Protein AF-A0A0F8Z206-F1 (afdb_monomer_lite)

Sequence (94 aa):
MAKKKVSIAKGVKISKKKAAMMRKKAGGSNVGEYKGVGKKSFCGPSGGSPVGSFPVNTKKRAKSANKLAHNAPNPEGIKACVKRKFPSIGKNKK

Foldseek 3Di:
DPQDWAQQEAVDTDGPVVLVVLCPAQQRVCGRVHNHHHQLQAQQVQLVHDRSGQGRPDLVSLLVQLVSLVSGNRSVRSVVSSCVSPVCRPVDPD

Structure (mmCIF, N/CA/C/O backbone):
data_AF-A0A0F8Z206-F1
#
_entry.id   AF-A0A0F8Z206-F1
#
loop_
_atom_site.group_PDB
_atom_site.id
_atom_site.type_symbol
_atom_site.label_atom_id
_atom_site.label_alt_id
_atom_site.label_comp_id
_atom_site.label_asym_id
_atom_site.label_entity_id
_atom_site.label_seq_id
_atom_site.pdbx_PDB_ins_code
_atom_site.Cartn_x
_atom_site.Cartn_y
_atom_site.Cartn_z
_atom_site.occupancy
_atom_site.B_iso_or_equiv
_atom_site.auth_seq_id
_atom_site.auth_comp_id
_atom_site.auth_asym_id
_atom_site.auth_atom_id
_atom_site.pdbx_PDB_model_num
ATOM 1 N N . MET A 1 1 ? 16.815 -23.161 -14.686 1.00 48.94 1 MET A N 1
ATOM 2 C CA . MET A 1 1 ? 16.957 -22.289 -13.490 1.00 48.94 1 MET A CA 1
ATOM 3 C C . MET A 1 1 ? 15.584 -21.831 -12.996 1.00 48.94 1 MET A C 1
ATOM 5 O O . MET A 1 1 ? 14.913 -21.072 -13.690 1.00 48.94 1 MET A O 1
ATOM 9 N N . ALA A 1 2 ? 15.129 -22.282 -11.823 1.00 58.41 2 ALA A N 1
ATOM 10 C CA . ALA A 1 2 ? 13.858 -21.822 -11.261 1.00 58.41 2 ALA A CA 1
ATOM 11 C C . ALA A 1 2 ? 13.915 -20.305 -10.996 1.00 58.41 2 ALA A C 1
ATOM 13 O O . ALA A 1 2 ? 14.740 -19.828 -10.214 1.00 58.41 2 ALA A O 1
ATOM 14 N N . LYS A 1 3 ? 13.053 -19.523 -11.660 1.00 61.97 3 LYS A N 1
ATOM 15 C CA . LYS A 1 3 ? 12.940 -18.072 -11.433 1.00 61.97 3 LYS A CA 1
ATOM 16 C C . LYS A 1 3 ? 12.609 -17.846 -9.952 1.00 61.97 3 LYS A C 1
ATOM 18 O O . LYS A 1 3 ? 11.468 -18.059 -9.554 1.00 61.97 3 LYS A O 1
ATOM 23 N N . LYS A 1 4 ? 13.583 -17.418 -9.134 1.00 79.88 4 LYS A N 1
ATOM 24 C CA . LYS A 1 4 ? 13.378 -17.115 -7.703 1.00 79.88 4 LYS A CA 1
ATOM 25 C C . LYS A 1 4 ? 12.250 -16.076 -7.570 1.00 79.88 4 LYS A C 1
ATOM 27 O O . LYS A 1 4 ? 12.406 -14.919 -7.977 1.00 79.88 4 LYS A O 1
ATOM 32 N N . LYS A 1 5 ? 11.091 -16.507 -7.061 1.00 85.38 5 LYS A N 1
ATOM 33 C CA . LYS A 1 5 ? 9.907 -15.663 -6.830 1.00 85.38 5 LYS A CA 1
ATOM 34 C C . LYS A 1 5 ? 9.935 -15.109 -5.402 1.00 85.38 5 LYS A C 1
ATOM 36 O O . LYS A 1 5 ? 10.330 -15.803 -4.473 1.00 85.38 5 LYS A O 1
ATOM 41 N N . VAL A 1 6 ? 9.496 -13.867 -5.227 1.00 87.81 6 VAL A N 1
ATOM 42 C CA . VAL A 1 6 ? 9.379 -13.175 -3.938 1.00 87.81 6 VAL A CA 1
ATOM 43 C C . VAL A 1 6 ? 7.907 -12.868 -3.691 1.00 87.81 6 VAL A C 1
ATOM 45 O O . VAL A 1 6 ? 7.210 -12.401 -4.593 1.00 87.81 6 VAL A O 1
ATOM 48 N N . SER A 1 7 ? 7.432 -13.143 -2.477 1.00 89.50 7 SER A N 1
ATOM 49 C CA . SER A 1 7 ? 6.089 -12.746 -2.053 1.00 89.50 7 SER A CA 1
ATOM 50 C C . SER A 1 7 ? 6.069 -11.251 -1.735 1.00 89.50 7 SER A C 1
ATOM 52 O O . SER A 1 7 ? 6.930 -10.786 -0.992 1.00 89.50 7 SER A O 1
ATOM 54 N N . ILE A 1 8 ? 5.116 -10.508 -2.296 1.00 88.69 8 ILE A N 1
ATOM 55 C CA . ILE A 1 8 ? 4.924 -9.069 -2.025 1.00 88.69 8 ILE A CA 1
ATOM 56 C C . ILE A 1 8 ? 3.663 -8.763 -1.221 1.00 88.69 8 ILE A C 1
ATOM 58 O O . ILE A 1 8 ? 3.569 -7.713 -0.599 1.00 88.69 8 ILE A O 1
ATOM 62 N N . ALA A 1 9 ? 2.718 -9.695 -1.216 1.00 88.56 9 ALA A N 1
ATOM 63 C CA . ALA A 1 9 ? 1.489 -9.673 -0.440 1.00 88.56 9 ALA A CA 1
ATOM 64 C C . ALA A 1 9 ? 1.004 -11.120 -0.287 1.00 88.56 9 ALA A C 1
ATOM 66 O O . ALA A 1 9 ? 1.473 -12.016 -0.997 1.00 88.56 9 ALA A O 1
ATOM 67 N N . LYS A 1 10 ? 0.026 -11.358 0.587 1.00 90.19 10 LYS A N 1
ATOM 68 C CA . LYS A 1 10 ? -0.573 -12.681 0.785 1.00 90.19 10 LYS A CA 1
ATOM 69 C C . LYS A 1 10 ? -1.099 -13.211 -0.552 1.00 90.19 10 LYS A C 1
ATOM 71 O O . LYS A 1 10 ? -1.972 -12.599 -1.166 1.00 90.19 10 LYS A O 1
ATOM 76 N N . GLY A 1 11 ? -0.525 -14.325 -1.006 1.00 83.88 11 GLY A N 1
ATOM 77 C CA . GLY A 1 11 ? -0.867 -14.972 -2.276 1.00 83.88 11 GLY A CA 1
ATOM 78 C C . GLY A 1 11 ? -0.312 -14.299 -3.539 1.00 83.88 11 GLY A C 1
ATOM 79 O O . GLY A 1 11 ? -0.587 -14.778 -4.633 1.00 83.88 11 GLY A O 1
ATOM 80 N N . VAL A 1 12 ? 0.481 -13.225 -3.432 1.00 86.94 12 VAL A N 1
ATOM 81 C CA . VAL A 1 12 ? 1.039 -12.509 -4.594 1.00 86.94 12 VAL A CA 1
ATOM 82 C C . VAL A 1 12 ? 2.548 -12.709 -4.659 1.00 86.94 12 VAL A C 1
ATOM 84 O O . VAL A 1 12 ? 3.299 -12.154 -3.856 1.00 86.94 12 VAL A O 1
ATOM 87 N N . LYS A 1 13 ? 2.998 -13.485 -5.651 1.00 90.38 13 LYS A N 1
ATOM 88 C CA . LYS A 1 13 ? 4.414 -13.777 -5.905 1.00 90.38 13 LYS A CA 1
ATOM 89 C C . LYS A 1 13 ? 4.849 -13.165 -7.237 1.00 90.38 13 LYS A C 1
ATOM 91 O O . LYS A 1 13 ? 4.233 -13.425 -8.265 1.00 90.38 13 LYS A O 1
ATOM 96 N N . ILE A 1 14 ? 5.939 -12.404 -7.232 1.00 89.75 14 ILE A N 1
ATOM 97 C CA . ILE A 1 14 ? 6.556 -11.827 -8.439 1.00 89.75 14 ILE A CA 1
ATOM 98 C C . ILE A 1 14 ? 8.018 -12.266 -8.559 1.00 89.75 14 ILE A C 1
ATOM 100 O O . ILE A 1 14 ? 8.585 -12.804 -7.613 1.00 89.75 14 ILE A O 1
ATOM 104 N N . SER A 1 15 ? 8.657 -12.063 -9.712 1.00 91.12 15 SER A N 1
ATOM 105 C CA . SER A 1 15 ? 10.084 -12.381 -9.861 1.00 91.12 15 SER A CA 1
ATOM 106 C C . SER A 1 15 ? 10.957 -11.478 -8.979 1.00 91.12 15 SER A C 1
ATOM 108 O O . SER A 1 15 ? 10.641 -10.304 -8.774 1.00 91.12 15 SER A O 1
ATOM 110 N N . LYS A 1 16 ? 12.095 -11.996 -8.492 1.00 87.75 16 LYS A N 1
ATOM 111 C CA . LYS A 1 16 ? 13.065 -11.212 -7.702 1.00 87.75 16 LYS A CA 1
ATOM 112 C C . LYS A 1 16 ? 13.514 -9.934 -8.428 1.00 87.75 16 LYS A C 1
ATOM 114 O O . LYS A 1 16 ? 13.590 -8.884 -7.798 1.00 87.75 16 LYS A O 1
ATOM 119 N N . LYS A 1 17 ? 13.725 -9.997 -9.752 1.00 88.56 17 LYS A N 1
ATOM 120 C CA . LYS A 1 17 ? 14.080 -8.835 -10.594 1.00 88.56 17 LYS A CA 1
ATOM 121 C C . LYS A 1 17 ? 12.979 -7.767 -10.588 1.00 88.56 17 LYS A C 1
ATOM 123 O O . LYS A 1 17 ? 13.271 -6.592 -10.389 1.00 88.56 17 LYS A O 1
ATOM 128 N N . LYS A 1 18 ? 11.710 -8.172 -10.726 1.00 89.06 18 LYS A N 1
ATOM 129 C CA . LYS A 1 18 ? 10.565 -7.249 -10.681 1.00 89.06 18 LYS A CA 1
ATOM 130 C C 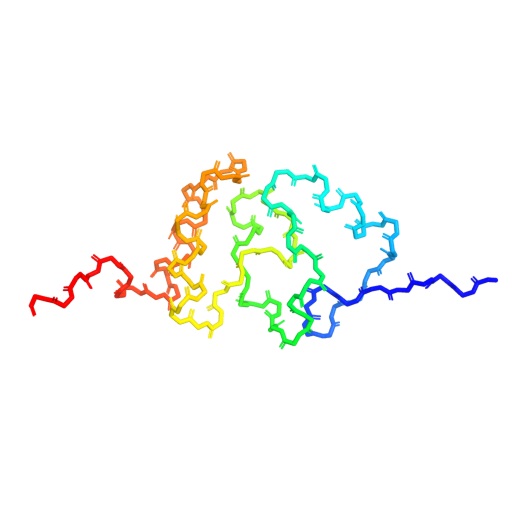. LYS A 1 18 ? 10.392 -6.632 -9.290 1.00 89.06 18 LYS A C 1
ATOM 132 O O . LYS A 1 18 ? 10.171 -5.432 -9.194 1.00 89.06 18 LYS A O 1
ATOM 137 N N . ALA A 1 19 ? 10.572 -7.415 -8.223 1.00 88.12 19 ALA A N 1
ATOM 138 C CA . ALA A 1 19 ? 10.540 -6.900 -6.852 1.00 88.12 19 ALA A CA 1
ATOM 139 C C . ALA A 1 19 ? 11.647 -5.866 -6.597 1.00 88.12 19 ALA A C 1
ATOM 141 O O . ALA A 1 19 ? 11.378 -4.820 -6.017 1.00 88.12 19 ALA A O 1
ATOM 142 N N . ALA A 1 20 ? 12.870 -6.120 -7.073 1.00 89.25 20 ALA A N 1
ATOM 143 C CA . ALA A 1 20 ? 13.975 -5.170 -6.964 1.00 89.25 20 ALA A CA 1
ATOM 144 C C . ALA A 1 20 ? 13.691 -3.862 -7.721 1.00 89.25 20 ALA A C 1
ATOM 146 O O . ALA A 1 20 ? 13.933 -2.786 -7.188 1.00 89.25 20 ALA A O 1
ATOM 147 N N . MET A 1 21 ? 13.115 -3.941 -8.925 1.00 89.56 21 MET A N 1
ATOM 148 C CA . MET A 1 21 ? 12.700 -2.755 -9.680 1.00 89.56 21 MET A CA 1
ATOM 149 C C . MET A 1 21 ? 11.596 -1.973 -8.958 1.00 89.56 21 MET A C 1
ATOM 151 O O . MET A 1 21 ? 11.651 -0.752 -8.900 1.00 89.56 21 MET A O 1
ATOM 155 N N . MET A 1 22 ? 10.616 -2.662 -8.366 1.00 90.06 22 MET A N 1
ATOM 156 C CA . MET A 1 22 ? 9.560 -2.020 -7.577 1.00 90.06 22 MET A CA 1
ATOM 157 C C . MET A 1 22 ? 10.127 -1.327 -6.332 1.00 90.06 22 MET A C 1
ATOM 159 O O . MET A 1 22 ? 9.706 -0.218 -6.039 1.00 90.06 22 MET A O 1
ATOM 163 N N . ARG A 1 23 ? 11.131 -1.903 -5.660 1.00 90.12 23 ARG A N 1
ATOM 164 C CA . ARG A 1 23 ? 11.792 -1.258 -4.509 1.00 90.12 23 ARG A CA 1
ATOM 165 C C . ARG A 1 23 ? 12.503 0.047 -4.835 1.00 90.12 23 ARG A C 1
ATOM 167 O O . ARG A 1 23 ? 12.601 0.900 -3.966 1.00 90.12 23 ARG A O 1
ATOM 174 N N . LYS A 1 24 ? 12.977 0.198 -6.072 1.00 89.50 24 LYS A N 1
ATOM 175 C CA . LYS A 1 24 ? 13.632 1.423 -6.548 1.00 89.50 24 LYS A CA 1
ATOM 176 C C . LYS A 1 24 ? 12.646 2.534 -6.925 1.00 89.50 24 LYS A C 1
ATOM 178 O O . LYS A 1 24 ? 13.073 3.661 -7.136 1.00 89.50 24 LYS A O 1
ATOM 183 N N . LYS A 1 25 ? 11.348 2.234 -7.055 1.00 88.38 25 LYS A N 1
ATOM 184 C CA . LYS A 1 25 ? 10.329 3.246 -7.364 1.00 88.38 25 LYS A CA 1
ATOM 185 C C . LYS A 1 25 ? 9.954 4.039 -6.114 1.00 88.38 25 LYS A C 1
ATOM 187 O O . LYS A 1 25 ? 10.013 3.515 -5.002 1.00 88.38 25 LYS A O 1
ATOM 192 N N . ALA A 1 26 ? 9.490 5.268 -6.325 1.00 87.56 26 ALA A N 1
ATOM 193 C CA . ALA A 1 26 ? 8.950 6.124 -5.276 1.00 87.56 26 ALA A CA 1
ATOM 194 C C . ALA A 1 26 ? 7.894 5.378 -4.439 1.00 87.56 26 ALA A C 1
ATOM 196 O O . ALA A 1 26 ? 7.010 4.700 -4.975 1.00 87.56 26 ALA A O 1
ATOM 197 N N . GLY A 1 27 ? 8.052 5.435 -3.115 1.00 83.88 27 GLY A N 1
ATOM 198 C CA . GLY A 1 27 ? 7.177 4.753 -2.165 1.00 83.88 27 GLY A CA 1
ATOM 199 C C . GLY A 1 27 ? 7.236 3.218 -2.218 1.00 83.88 27 GLY A C 1
ATOM 200 O O . GLY A 1 27 ? 6.342 2.548 -1.702 1.00 83.88 27 GLY A O 1
ATOM 201 N N . GLY A 1 28 ? 8.249 2.641 -2.871 1.00 86.19 28 GLY A N 1
ATOM 202 C CA . GLY A 1 28 ? 8.413 1.202 -3.081 1.00 86.19 28 GLY A CA 1
ATOM 203 C C . GLY A 1 28 ? 9.350 0.493 -2.104 1.00 86.19 28 GLY A C 1
ATOM 204 O O . GLY A 1 28 ? 9.460 -0.732 -2.164 1.00 86.19 28 GLY A O 1
ATOM 205 N N . SER A 1 29 ? 10.016 1.211 -1.201 1.00 85.56 29 SER A N 1
ATOM 206 C CA . SER A 1 29 ? 11.130 0.694 -0.387 1.00 85.56 29 SER A CA 1
ATOM 207 C C . SER A 1 29 ? 10.783 -0.572 0.409 1.00 85.56 29 SER A C 1
ATOM 209 O O . SER A 1 29 ? 11.615 -1.463 0.553 1.00 85.56 29 SER A O 1
ATOM 211 N N . ASN A 1 30 ? 9.527 -0.699 0.842 1.00 85.50 30 ASN A N 1
ATOM 212 C CA . ASN A 1 30 ? 9.029 -1.810 1.657 1.00 85.50 30 ASN A CA 1
ATOM 213 C C . ASN A 1 30 ? 8.372 -2.962 0.872 1.00 85.50 30 ASN A C 1
ATOM 215 O O . ASN A 1 30 ? 7.790 -3.886 1.456 1.00 85.50 30 ASN A O 1
ATOM 219 N N . VAL A 1 31 ? 8.439 -2.940 -0.463 1.00 87.69 31 VAL A N 1
ATOM 220 C CA . VAL A 1 31 ? 7.861 -3.998 -1.302 1.00 87.69 31 VAL A CA 1
ATOM 221 C C . VAL A 1 31 ? 8.481 -5.347 -0.928 1.00 87.69 31 VAL A C 1
ATOM 223 O O . VAL A 1 31 ? 9.697 -5.536 -0.967 1.00 87.69 31 VAL A O 1
ATOM 226 N N . GLY A 1 32 ? 7.649 -6.331 -0.587 1.00 85.94 32 GLY A N 1
ATOM 227 C CA . GLY A 1 32 ? 8.117 -7.673 -0.219 1.00 85.94 32 GLY A CA 1
ATOM 228 C C . GLY A 1 32 ? 8.475 -7.885 1.249 1.00 85.94 32 GLY A C 1
ATOM 229 O O . GLY A 1 32 ? 8.790 -9.020 1.610 1.00 85.94 32 GLY A O 1
ATOM 230 N N . GLU A 1 33 ? 8.390 -6.858 2.094 1.00 88.81 33 GLU A N 1
ATOM 231 C CA . GLU A 1 33 ? 8.517 -7.022 3.548 1.00 88.81 33 GLU A CA 1
ATOM 232 C C . GLU A 1 33 ? 7.231 -7.611 4.151 1.00 88.81 33 GLU A C 1
ATOM 234 O O . GLU A 1 33 ? 7.258 -8.547 4.949 1.00 88.81 33 GLU A O 1
ATOM 239 N N . TYR A 1 34 ? 6.069 -7.146 3.689 1.00 88.56 34 TYR A N 1
ATOM 240 C CA . TYR A 1 34 ? 4.763 -7.481 4.267 1.00 88.56 34 TYR A CA 1
ATOM 241 C C . TYR A 1 34 ? 4.069 -8.672 3.585 1.00 88.56 34 TYR A C 1
ATOM 243 O O . TYR A 1 34 ? 2.919 -8.596 3.153 1.00 88.56 34 TYR A O 1
ATOM 251 N N . LYS A 1 35 ? 4.755 -9.817 3.527 1.00 87.50 35 LYS A N 1
ATOM 252 C CA . LYS A 1 35 ? 4.322 -11.029 2.795 1.00 87.50 35 LYS A CA 1
ATOM 253 C C . LYS A 1 35 ? 2.987 -11.622 3.272 1.00 87.50 35 LYS A C 1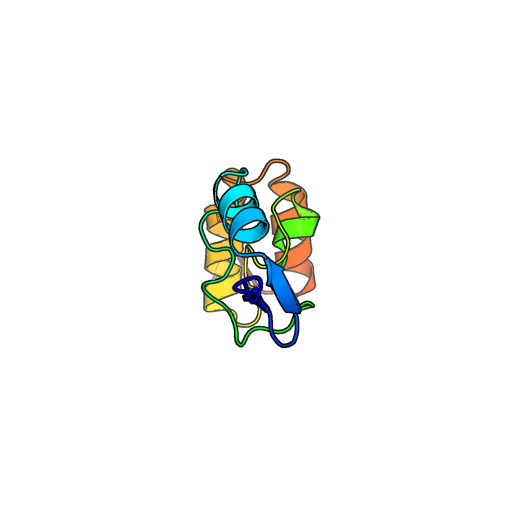
ATOM 255 O O . LYS A 1 35 ? 2.302 -12.272 2.489 1.00 87.50 35 LYS A O 1
ATOM 260 N N . GLY A 1 36 ? 2.629 -11.415 4.542 1.00 88.12 36 GLY A N 1
ATOM 261 C CA . GLY A 1 36 ? 1.382 -11.906 5.144 1.00 88.12 36 GLY A CA 1
ATOM 262 C C . GLY A 1 36 ? 0.183 -10.963 4.995 1.00 88.12 36 GLY A C 1
ATOM 263 O O . GLY A 1 36 ? -0.938 -11.340 5.329 1.00 88.12 36 GLY A O 1
ATOM 264 N N . VAL A 1 37 ? 0.388 -9.739 4.497 1.00 90.25 37 VAL A N 1
ATOM 265 C CA . VAL A 1 37 ? -0.680 -8.738 4.376 1.00 90.25 37 VAL A CA 1
ATOM 266 C C . VAL A 1 37 ? -1.484 -8.983 3.105 1.00 90.25 37 VAL A C 1
ATOM 268 O O . VAL A 1 37 ? -0.922 -9.186 2.032 1.00 90.25 37 VAL A O 1
ATOM 271 N N . GLY A 1 38 ? -2.813 -8.972 3.212 1.00 88.44 38 GLY A N 1
ATOM 272 C CA . GLY A 1 38 ? -3.699 -9.142 2.061 1.00 88.44 38 GLY A CA 1
ATOM 273 C C . GLY A 1 38 ? -3.485 -8.064 0.997 1.00 88.44 38 GLY A C 1
ATOM 274 O O . GLY A 1 38 ? -3.304 -6.895 1.322 1.00 88.44 38 GLY A O 1
ATOM 275 N N . LYS A 1 39 ? -3.577 -8.433 -0.287 1.00 86.44 39 LYS A N 1
ATOM 276 C CA . LYS A 1 39 ? -3.419 -7.499 -1.422 1.00 86.44 39 LYS A CA 1
ATOM 277 C C . LYS A 1 39 ? -4.320 -6.253 -1.340 1.00 86.44 39 LYS A C 1
ATOM 279 O O . LYS A 1 39 ? -3.911 -5.176 -1.744 1.00 86.44 39 LYS A O 1
ATOM 284 N N . LYS A 1 40 ? -5.522 -6.395 -0.765 1.00 86.44 40 LYS A N 1
ATOM 285 C CA . LYS A 1 40 ? -6.514 -5.316 -0.569 1.00 86.44 40 LYS A CA 1
ATOM 286 C C . LYS A 1 40 ? -6.202 -4.390 0.619 1.00 86.44 40 LYS A C 1
ATOM 288 O O . LYS A 1 40 ? -6.916 -3.413 0.840 1.00 86.44 40 LYS A O 1
ATOM 293 N N . SER A 1 41 ? -5.182 -4.724 1.404 1.00 92.12 41 SER A N 1
ATOM 294 C CA . SER A 1 41 ? -4.744 -3.983 2.587 1.00 92.12 41 SER A CA 1
ATOM 2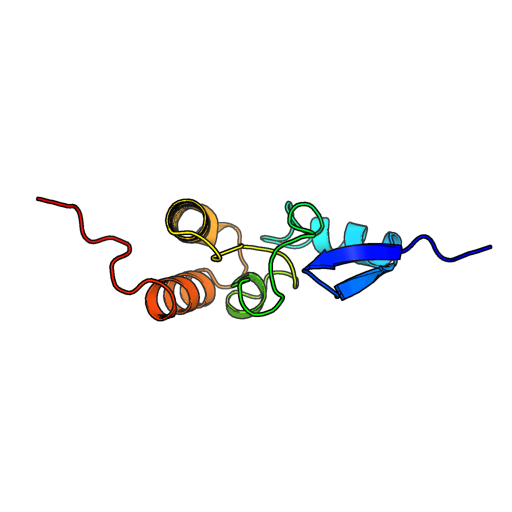95 C C . SER A 1 41 ? -3.469 -3.182 2.315 1.00 92.12 41 SER A C 1
ATOM 297 O O . SER A 1 41 ? -2.735 -2.883 3.251 1.00 92.12 41 SER A O 1
ATOM 299 N N . PHE A 1 42 ? -3.198 -2.844 1.055 1.00 93.44 42 PHE A N 1
ATOM 300 C CA . PHE A 1 42 ? -2.124 -1.943 0.645 1.00 93.44 42 PHE A CA 1
ATOM 301 C C . PHE A 1 42 ? -2.717 -0.735 -0.074 1.00 93.44 42 PHE A C 1
ATOM 303 O O . PHE A 1 42 ? -3.617 -0.894 -0.898 1.00 93.44 42 PHE A O 1
ATOM 310 N N . CYS A 1 43 ? -2.195 0.452 0.223 1.00 94.00 43 CYS A N 1
ATOM 311 C CA . CYS A 1 43 ? -2.610 1.710 -0.401 1.00 94.00 43 CYS A CA 1
ATOM 312 C C . CYS A 1 43 ? -1.575 2.275 -1.382 1.00 94.00 43 CYS A C 1
ATOM 314 O O . CYS A 1 43 ? -1.844 3.293 -2.012 1.00 94.00 43 CYS A O 1
ATOM 316 N N . GLY A 1 44 ? -0.423 1.617 -1.552 1.00 89.69 44 GLY A N 1
ATOM 317 C CA . GLY A 1 44 ? 0.637 2.068 -2.455 1.00 89.69 44 GLY A CA 1
ATOM 318 C C . GLY A 1 44 ? 0.150 2.381 -3.874 1.00 89.69 44 GLY A C 1
ATOM 319 O O . GLY A 1 44 ? 0.367 3.503 -4.330 1.00 89.69 44 GLY A O 1
ATOM 320 N N . PRO A 1 45 ? -0.593 1.472 -4.538 1.00 91.62 45 PRO A N 1
ATOM 321 C CA . PRO A 1 45 ? -1.096 1.706 -5.893 1.00 91.62 45 PRO A CA 1
ATOM 322 C C . PRO A 1 45 ? -1.977 2.948 -6.030 1.00 91.62 45 PRO A C 1
ATOM 324 O O . PRO A 1 45 ? -1.954 3.594 -7.070 1.00 91.62 45 PRO A O 1
ATOM 327 N N . SER A 1 46 ? -2.721 3.314 -4.981 1.00 90.75 46 SER A N 1
ATOM 328 C CA . SER A 1 46 ? -3.576 4.505 -4.996 1.00 90.75 46 SER A CA 1
ATOM 329 C C . SER A 1 46 ? -2.770 5.800 -5.070 1.00 90.75 46 SER A C 1
ATOM 331 O O . SER A 1 46 ? -3.276 6.782 -5.592 1.00 90.75 46 SER A O 1
ATOM 333 N N . GLY A 1 47 ? -1.525 5.798 -4.588 1.00 87.19 47 GLY A N 1
ATOM 334 C CA . GLY A 1 47 ? -0.606 6.926 -4.716 1.00 87.19 47 GLY A CA 1
ATOM 335 C C . GLY A 1 47 ? 0.452 6.769 -5.799 1.00 87.19 47 GLY A C 1
ATOM 336 O O . GLY A 1 47 ? 1.500 7.397 -5.703 1.00 87.19 47 GLY A O 1
ATOM 337 N N . GLY A 1 48 ? 0.261 5.873 -6.771 1.00 87.25 48 GLY A N 1
ATOM 338 C CA . GLY A 1 48 ? 1.261 5.597 -7.812 1.00 87.25 48 GLY A CA 1
ATOM 339 C C . GLY A 1 48 ? 2.486 4.806 -7.331 1.00 87.25 48 GLY A C 1
ATOM 340 O O . GLY A 1 48 ? 3.431 4.598 -8.090 1.00 87.25 48 GLY A O 1
ATOM 341 N N . SER A 1 49 ? 2.482 4.333 -6.083 1.00 90.25 49 SER A N 1
ATOM 342 C CA . SER A 1 49 ? 3.531 3.458 -5.560 1.00 90.25 49 SER A CA 1
ATOM 343 C C . SER A 1 49 ? 3.290 1.994 -5.957 1.00 90.25 49 SER A C 1
ATOM 345 O O . SER A 1 49 ? 2.171 1.599 -6.297 1.00 90.25 49 SER A O 1
ATOM 347 N N . PRO A 1 50 ? 4.322 1.139 -5.919 1.00 90.19 50 PRO A N 1
ATOM 348 C CA . PRO A 1 50 ? 4.188 -0.251 -6.336 1.00 90.19 50 PRO A CA 1
ATOM 349 C C . PRO A 1 50 ? 3.209 -1.071 -5.478 1.00 90.19 50 PRO A C 1
ATOM 351 O O . PRO A 1 50 ? 3.021 -0.841 -4.287 1.00 90.19 50 PRO A O 1
ATOM 354 N N . VAL A 1 51 ? 2.629 -2.119 -6.067 1.00 86.94 51 VAL A N 1
ATOM 355 C CA . VAL A 1 51 ? 1.825 -3.101 -5.319 1.00 86.94 51 VAL A CA 1
ATOM 356 C C . VAL A 1 51 ? 2.666 -3.737 -4.207 1.00 86.94 51 VAL A C 1
ATOM 358 O O . VAL A 1 51 ? 3.804 -4.147 -4.436 1.00 86.94 51 VAL A O 1
ATOM 361 N N . GLY A 1 52 ? 2.084 -3.856 -3.012 1.00 86.56 52 GLY A N 1
ATOM 362 C CA . GLY A 1 52 ? 2.779 -4.369 -1.829 1.00 86.56 52 GLY A CA 1
ATOM 363 C C . GLY A 1 52 ? 3.513 -3.295 -1.021 1.00 86.56 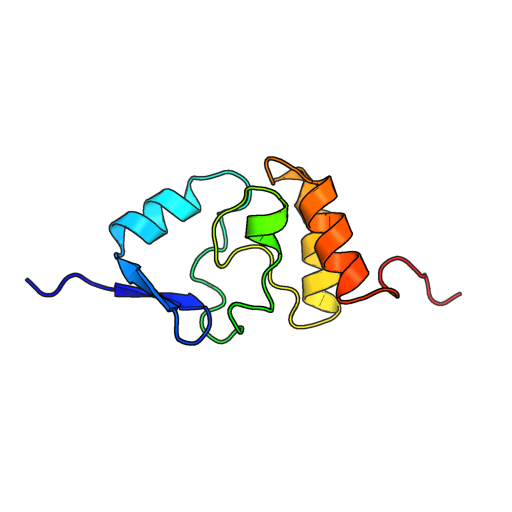52 GLY A C 1
ATOM 364 O O . GLY A 1 52 ? 4.234 -3.653 -0.092 1.00 86.56 52 GLY A O 1
ATOM 365 N N . SER A 1 53 ? 3.325 -2.008 -1.341 1.00 88.44 53 SER A N 1
ATOM 366 C CA . SER A 1 53 ? 3.761 -0.889 -0.504 1.00 88.44 53 SER A CA 1
ATOM 367 C C . SER A 1 53 ? 2.603 -0.178 0.204 1.00 88.44 53 SER A C 1
ATOM 369 O O . SER A 1 53 ? 1.433 -0.304 -0.171 1.00 88.44 53 SER A O 1
ATOM 371 N N . PHE A 1 54 ? 2.938 0.539 1.280 1.00 91.50 54 PHE A N 1
ATOM 372 C CA . PHE A 1 54 ? 1.997 1.207 2.193 1.00 91.50 54 PHE A CA 1
ATOM 373 C C . PHE A 1 54 ? 0.918 0.265 2.756 1.00 91.50 54 PHE A C 1
ATOM 375 O O . PHE A 1 54 ? -0.259 0.373 2.389 1.00 91.50 54 PHE A O 1
ATOM 382 N N . PRO A 1 55 ? 1.285 -0.684 3.638 1.00 94.25 55 PRO A N 1
ATOM 383 C CA . PRO A 1 55 ? 0.306 -1.556 4.273 1.00 94.25 55 PRO A CA 1
ATOM 384 C C . PRO A 1 55 ? -0.616 -0.761 5.205 1.00 94.25 55 PRO A C 1
ATOM 386 O O . PRO A 1 55 ? -0.188 0.116 5.949 1.00 94.25 55 PRO A O 1
ATOM 389 N N . VAL A 1 56 ? -1.890 -1.131 5.217 1.00 93.75 56 VAL A N 1
ATOM 390 C CA . VAL A 1 56 ? -2.944 -0.533 6.045 1.00 93.75 56 VAL A CA 1
ATOM 391 C C . VAL A 1 56 ? -3.777 -1.610 6.741 1.00 93.75 56 VAL A C 1
ATOM 393 O O . VAL A 1 56 ? -4.940 -1.414 7.035 1.00 93.75 56 VAL A O 1
ATOM 396 N N . ASN A 1 57 ? -3.234 -2.794 7.018 1.00 93.12 57 ASN A N 1
ATOM 397 C CA . ASN A 1 57 ? -3.993 -3.837 7.724 1.00 93.12 57 ASN A CA 1
ATOM 398 C C . ASN A 1 57 ? -4.172 -3.569 9.230 1.00 93.12 57 ASN A C 1
ATOM 400 O O . ASN A 1 57 ? -4.922 -4.284 9.881 1.00 93.12 57 ASN A O 1
ATOM 404 N N . THR A 1 58 ? -3.482 -2.577 9.799 1.00 92.31 58 THR A N 1
ATOM 405 C CA . THR A 1 58 ? -3.635 -2.171 11.205 1.00 92.31 58 THR A CA 1
ATOM 406 C C . THR A 1 58 ? -3.612 -0.653 11.333 1.00 92.31 58 THR A C 1
ATOM 408 O O . THR A 1 58 ? -3.003 0.033 10.510 1.00 92.31 58 THR A O 1
ATOM 411 N N . LYS A 1 59 ? -4.191 -0.115 12.417 1.00 90.38 59 LYS A N 1
ATOM 412 C CA . LYS A 1 59 ? -4.196 1.334 12.699 1.00 90.38 59 LYS A CA 1
ATOM 413 C C . LYS A 1 59 ? -2.782 1.925 12.775 1.00 90.38 59 LYS A C 1
ATOM 415 O O . LYS A 1 59 ? -2.554 3.020 12.270 1.00 90.38 59 LYS A O 1
ATOM 420 N N . LYS A 1 60 ? -1.818 1.199 13.363 1.00 91.06 60 LYS A N 1
ATOM 421 C CA . LYS A 1 60 ? -0.404 1.623 13.438 1.00 91.06 60 LYS A CA 1
ATOM 422 C C . LYS A 1 60 ? 0.210 1.774 12.041 1.00 91.06 60 LYS A C 1
ATOM 424 O O . LYS A 1 60 ? 0.804 2.804 11.737 1.00 91.06 60 LYS A O 1
ATOM 429 N N . ARG A 1 61 ? 0.008 0.778 11.173 1.00 92.94 61 ARG A N 1
ATOM 430 C CA . ARG A 1 61 ? 0.516 0.800 9.792 1.00 92.94 61 ARG A CA 1
ATOM 431 C C . ARG A 1 61 ? -0.181 1.855 8.945 1.00 92.94 61 ARG A C 1
ATOM 433 O O . ARG A 1 61 ? 0.481 2.564 8.207 1.00 92.94 61 ARG A O 1
ATOM 440 N N . ALA A 1 62 ? -1.481 2.044 9.136 1.00 93.12 62 ALA A N 1
ATOM 441 C CA . ALA A 1 62 ? -2.230 3.091 8.462 1.00 93.12 62 ALA A CA 1
ATOM 442 C C . ALA A 1 62 ? -1.767 4.508 8.877 1.00 93.12 62 ALA A C 1
ATOM 444 O O . ALA A 1 62 ? -1.606 5.367 8.013 1.00 93.12 62 ALA A O 1
ATOM 445 N N . LYS A 1 63 ? -1.439 4.748 10.160 1.00 92.19 63 LYS A N 1
ATOM 446 C CA . LYS A 1 63 ? -0.792 6.003 10.602 1.00 92.19 63 LYS A CA 1
ATOM 447 C C . LYS A 1 63 ? 0.572 6.206 9.933 1.00 92.19 63 LYS A C 1
ATOM 449 O O . LYS A 1 63 ? 0.858 7.297 9.452 1.00 92.19 63 LYS A O 1
ATOM 454 N N . SER A 1 64 ? 1.391 5.154 9.886 1.00 92.62 64 SER A N 1
ATOM 455 C CA . SER A 1 64 ? 2.692 5.183 9.209 1.00 92.62 64 SER A CA 1
ATOM 456 C C . SER A 1 64 ? 2.541 5.470 7.712 1.00 92.62 64 SER A C 1
ATOM 458 O O . SER A 1 64 ? 3.219 6.353 7.200 1.00 92.62 64 SER A O 1
ATOM 460 N N . ALA A 1 65 ? 1.594 4.820 7.034 1.00 92.50 65 ALA A N 1
ATOM 461 C CA . ALA A 1 65 ? 1.308 5.051 5.625 1.00 92.50 65 ALA A CA 1
ATOM 462 C C . ALA A 1 65 ? 0.880 6.500 5.351 1.00 92.50 65 ALA A C 1
ATOM 464 O O . ALA A 1 65 ? 1.341 7.091 4.381 1.00 92.50 65 ALA A O 1
ATOM 465 N N . ASN A 1 66 ? 0.065 7.090 6.232 1.00 91.94 66 ASN A N 1
ATOM 466 C CA . ASN A 1 66 ? -0.315 8.500 6.147 1.00 91.94 66 ASN A CA 1
ATOM 467 C C . ASN A 1 66 ? 0.896 9.435 6.309 1.00 91.94 66 ASN A C 1
ATOM 469 O O . ASN A 1 66 ? 1.063 10.369 5.531 1.00 91.94 66 ASN A O 1
ATOM 473 N N . LYS A 1 67 ? 1.769 9.157 7.292 1.00 91.56 67 LYS A N 1
ATOM 474 C CA . LYS A 1 67 ? 2.998 9.933 7.532 1.00 91.56 67 LYS A CA 1
ATOM 475 C C . LYS A 1 67 ? 3.961 9.840 6.347 1.00 91.56 67 LYS A C 1
ATOM 477 O O . LYS A 1 67 ? 4.524 10.846 5.940 1.00 91.56 67 LYS A O 1
ATOM 482 N N . LEU A 1 68 ? 4.132 8.643 5.790 1.00 92.06 68 LEU A N 1
ATOM 483 C CA . LEU A 1 68 ? 5.072 8.352 4.705 1.00 92.06 68 LEU A CA 1
ATOM 484 C C . LEU A 1 68 ? 4.522 8.672 3.309 1.00 92.06 68 LEU A C 1
ATOM 486 O O . LEU A 1 68 ? 5.248 8.483 2.335 1.00 92.06 68 LEU A O 1
ATOM 490 N N . ALA A 1 69 ? 3.271 9.131 3.192 1.00 92.31 69 ALA A N 1
ATOM 491 C CA . ALA A 1 69 ? 2.598 9.352 1.912 1.00 92.31 69 ALA A CA 1
ATOM 492 C C . ALA A 1 69 ? 3.367 10.299 0.975 1.00 92.31 69 ALA A C 1
ATOM 494 O O . ALA A 1 69 ? 3.307 10.119 -0.233 1.00 92.31 69 ALA A O 1
ATOM 495 N N . HIS A 1 70 ? 4.133 11.250 1.520 1.00 91.44 70 HIS A N 1
ATOM 496 C CA . HIS A 1 70 ? 4.981 12.179 0.758 1.00 91.44 70 HIS A CA 1
ATOM 497 C C . HIS A 1 70 ? 6.074 11.494 -0.081 1.00 91.44 70 HIS A C 1
ATOM 499 O O . HIS A 1 70 ? 6.599 12.103 -1.000 1.00 91.44 70 HIS A O 1
ATOM 505 N N . ASN A 1 71 ? 6.410 10.231 0.206 1.00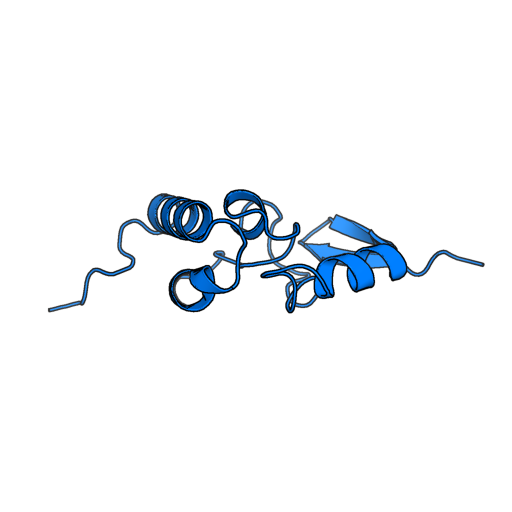 90.25 71 ASN A N 1
ATOM 506 C CA . ASN A 1 71 ? 7.384 9.467 -0.581 1.00 90.25 71 ASN A CA 1
ATOM 507 C C . ASN A 1 71 ? 6.782 8.852 -1.850 1.00 90.25 71 ASN A C 1
ATOM 509 O O . ASN A 1 71 ? 7.500 8.231 -2.634 1.00 90.25 71 ASN A O 1
ATOM 513 N N . ALA A 1 72 ? 5.462 8.928 -2.009 1.00 91.06 72 ALA A N 1
ATOM 514 C CA . ALA A 1 72 ? 4.759 8.396 -3.160 1.00 91.06 72 ALA A CA 1
ATOM 515 C C . ALA A 1 72 ? 4.582 9.468 -4.243 1.00 91.06 72 ALA A C 1
ATOM 517 O O . ALA A 1 72 ? 4.457 10.643 -3.902 1.00 91.06 72 ALA A O 1
ATOM 518 N N . PRO A 1 73 ? 4.483 9.073 -5.527 1.00 92.25 73 PRO A N 1
ATOM 519 C CA . PRO A 1 73 ? 4.206 10.007 -6.621 1.00 92.25 73 PRO A CA 1
ATOM 520 C C . PRO A 1 73 ? 2.939 10.844 -6.413 1.00 92.25 73 PRO A C 1
ATOM 522 O O . PRO A 1 73 ? 2.916 12.023 -6.738 1.00 92.25 73 PRO A O 1
ATOM 525 N N . ASN A 1 74 ? 1.886 10.234 -5.863 1.00 93.19 74 ASN A N 1
ATOM 526 C CA . ASN A 1 74 ? 0.643 10.906 -5.509 1.00 93.19 74 ASN A CA 1
ATOM 527 C C . ASN A 1 74 ? 0.343 10.690 -4.009 1.00 93.19 74 ASN A C 1
ATOM 529 O O . ASN A 1 74 ? -0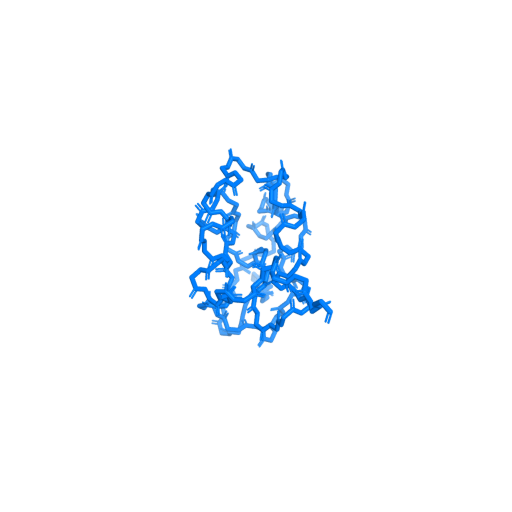.274 9.684 -3.633 1.00 93.19 74 ASN A O 1
ATOM 533 N N . PRO A 1 75 ? 0.767 11.609 -3.125 1.00 93.44 75 PRO A N 1
ATOM 534 C CA . PRO A 1 75 ? 0.531 11.481 -1.690 1.00 93.44 75 PRO A CA 1
ATOM 535 C C . PRO A 1 75 ? -0.961 11.501 -1.333 1.00 93.44 75 PRO A C 1
ATOM 537 O O . PRO A 1 75 ? -1.379 10.799 -0.410 1.00 93.44 75 PRO A O 1
ATOM 540 N N . GLU A 1 76 ? -1.781 12.268 -2.054 1.00 93.69 76 GLU A N 1
ATOM 541 C CA . GLU A 1 76 ? -3.216 12.401 -1.782 1.00 93.69 76 GLU A CA 1
ATOM 542 C C . GLU A 1 76 ? -3.958 11.084 -1.982 1.00 93.69 76 GLU A C 1
ATOM 544 O O . GLU A 1 76 ? -4.770 10.696 -1.140 1.00 93.69 76 GLU A O 1
ATOM 549 N N . GLY A 1 77 ? -3.604 10.333 -3.026 1.00 94.38 77 GLY A N 1
ATOM 550 C CA . GLY A 1 77 ? -4.164 9.010 -3.278 1.00 94.38 77 GLY A CA 1
ATOM 551 C C . GLY A 1 77 ? -3.905 8.020 -2.136 1.00 94.38 77 GLY A C 1
ATOM 552 O O . GLY A 1 77 ? -4.790 7.239 -1.766 1.00 94.38 77 GLY A O 1
ATOM 553 N N . ILE A 1 78 ? -2.727 8.088 -1.499 1.00 92.62 78 ILE A N 1
ATOM 554 C CA . ILE A 1 78 ? -2.430 7.282 -0.302 1.00 92.62 78 ILE A CA 1
ATOM 555 C C . ILE A 1 78 ? -3.268 7.751 0.883 1.00 92.62 78 ILE A C 1
ATOM 557 O O . ILE A 1 78 ? -3.910 6.923 1.533 1.00 92.62 78 ILE A O 1
ATOM 561 N N . LYS A 1 79 ? -3.299 9.062 1.153 1.00 92.75 79 LYS A N 1
ATOM 562 C CA . LYS A 1 79 ? -4.071 9.647 2.263 1.00 92.75 79 LYS A CA 1
ATOM 563 C C . LYS A 1 79 ? -5.560 9.304 2.149 1.00 92.75 79 LYS A C 1
ATOM 565 O O . LYS A 1 79 ? -6.162 8.860 3.127 1.00 92.75 79 LYS A O 1
ATOM 570 N N . ALA A 1 80 ? -6.140 9.419 0.955 1.00 93.81 80 ALA A N 1
ATOM 571 C CA . ALA A 1 80 ? -7.530 9.070 0.675 1.00 93.81 80 ALA A CA 1
ATOM 572 C C . ALA A 1 80 ? -7.800 7.572 0.890 1.00 93.81 80 ALA A C 1
ATOM 574 O O . ALA A 1 80 ? -8.771 7.200 1.553 1.00 93.81 80 ALA A O 1
ATOM 575 N N . CYS A 1 81 ? -6.912 6.696 0.404 1.00 93.62 81 CYS A N 1
ATOM 576 C CA . CYS A 1 81 ? -7.027 5.255 0.628 1.00 93.62 81 CYS A CA 1
ATOM 577 C C . CYS A 1 81 ? -6.951 4.894 2.121 1.00 93.62 81 CYS A C 1
ATOM 579 O O . CYS A 1 81 ? -7.768 4.105 2.608 1.00 93.62 81 CYS A O 1
ATOM 581 N N . VAL A 1 82 ? -6.019 5.508 2.858 1.00 93.44 82 VAL A N 1
ATOM 582 C CA . VAL A 1 82 ? -5.884 5.346 4.310 1.00 93.44 82 VAL A CA 1
ATOM 583 C C . VAL A 1 82 ? -7.152 5.813 5.025 1.00 93.44 82 VAL A C 1
ATOM 585 O O . VAL A 1 82 ? -7.694 5.051 5.823 1.00 93.44 82 VAL A O 1
ATOM 588 N N . LYS A 1 83 ? -7.662 7.013 4.717 1.00 91.50 83 LYS A N 1
ATOM 589 C CA . LYS A 1 83 ? -8.870 7.586 5.335 1.00 91.50 83 LYS A CA 1
ATOM 590 C C . LYS A 1 83 ? -10.115 6.744 5.049 1.00 91.50 83 LYS A C 1
ATOM 592 O O . LYS A 1 83 ? -10.919 6.533 5.946 1.00 91.50 83 LYS A O 1
ATOM 597 N N . ARG A 1 84 ? -10.245 6.175 3.847 1.00 90.69 84 ARG A N 1
ATOM 598 C CA . ARG A 1 84 ? -11.342 5.251 3.505 1.00 90.69 84 ARG A CA 1
ATOM 599 C C . ARG A 1 84 ? -11.303 3.957 4.322 1.00 90.69 84 ARG A C 1
ATOM 601 O O . ARG A 1 84 ? -12.348 3.417 4.661 1.00 90.69 84 ARG A O 1
ATOM 608 N N . LYS A 1 85 ? -10.110 3.435 4.625 1.00 88.94 85 LYS A N 1
ATOM 609 C CA . LYS A 1 85 ? -9.941 2.213 5.436 1.00 88.94 85 LYS A CA 1
ATOM 610 C C . LYS A 1 85 ? -10.010 2.481 6.940 1.00 88.94 85 LYS A C 1
ATOM 612 O O . LYS A 1 85 ? -10.465 1.626 7.689 1.00 88.94 85 LYS A O 1
ATOM 617 N N . PHE A 1 86 ? -9.543 3.648 7.372 1.00 89.75 86 PHE A N 1
ATOM 618 C CA . PHE A 1 86 ? -9.500 4.090 8.762 1.00 89.75 86 PHE A CA 1
ATOM 619 C C . PHE A 1 86 ? -9.994 5.538 8.837 1.00 89.75 86 PHE A C 1
ATOM 621 O O . PHE A 1 86 ? -9.180 6.455 8.947 1.00 89.75 86 PHE A O 1
ATOM 628 N N . PRO A 1 87 ? -11.314 5.774 8.818 1.00 84.50 87 PRO A N 1
ATOM 629 C CA . PRO A 1 87 ? -11.868 7.131 8.866 1.00 84.50 87 PRO A CA 1
ATOM 630 C C . PRO A 1 87 ? -11.503 7.882 10.155 1.00 84.50 87 PRO A C 1
ATOM 632 O O . PRO A 1 87 ? -11.468 9.109 10.178 1.00 84.50 87 PRO A O 1
ATOM 635 N N . SER A 1 88 ? -11.159 7.154 11.220 1.00 79.44 88 SER A N 1
ATOM 636 C CA . SER A 1 88 ? -10.703 7.707 12.501 1.00 79.44 88 SER A CA 1
ATOM 637 C C . SER A 1 88 ? -9.189 7.968 12.569 1.00 79.44 88 SER A C 1
ATOM 639 O O . SER A 1 88 ? -8.659 8.205 13.657 1.00 79.44 88 SER A O 1
ATOM 641 N N . ILE A 1 89 ? -8.451 7.878 11.455 1.00 76.00 89 ILE A N 1
ATOM 642 C CA . ILE A 1 89 ? -7.050 8.320 11.402 1.00 76.00 89 ILE A CA 1
ATOM 643 C C . ILE A 1 89 ? -6.993 9.849 11.412 1.00 76.00 89 ILE A C 1
ATOM 645 O O . ILE A 1 89 ? -7.702 10.504 10.662 1.00 76.00 89 ILE A O 1
ATOM 649 N N . GLY A 1 90 ? -6.160 10.414 12.290 1.00 61.31 90 GLY A N 1
ATOM 650 C CA . GLY A 1 90 ? -6.040 11.866 12.470 1.00 61.31 90 GLY A CA 1
ATOM 651 C C . GLY A 1 90 ? -7.000 12.468 13.501 1.00 61.31 90 GLY A C 1
ATOM 652 O O . GLY A 1 90 ? -6.785 13.597 13.917 1.00 61.31 90 GLY A O 1
ATOM 653 N N . LYS A 1 91 ? -7.994 11.715 13.995 1.00 58.31 91 LYS A N 1
ATOM 654 C CA . LYS A 1 91 ? -8.744 12.115 15.192 1.00 58.31 91 LYS A CA 1
ATOM 655 C C . LYS A 1 91 ? -7.864 11.838 16.411 1.00 58.31 91 LYS A C 1
ATOM 657 O O . LYS A 1 91 ? -7.697 10.678 16.802 1.00 58.31 91 LYS A O 1
ATOM 662 N N . ASN A 1 92 ? -7.231 12.882 16.945 1.00 46.50 92 ASN A N 1
ATOM 663 C CA . ASN A 1 92 ? -6.635 12.829 18.277 1.00 46.50 92 ASN A CA 1
ATOM 664 C C . ASN A 1 92 ? -7.731 12.349 19.238 1.00 46.50 92 ASN A C 1
ATOM 666 O O . ASN A 1 92 ? -8.856 12.846 19.171 1.00 46.50 92 ASN A O 1
ATOM 670 N N . LYS A 1 93 ? -7.440 11.354 20.085 1.00 50.69 93 LYS A N 1
ATOM 671 C CA . LYS A 1 93 ? -8.254 11.196 21.293 1.00 50.69 93 LYS A CA 1
ATOM 672 C C . LYS A 1 93 ? -7.944 12.450 22.105 1.00 50.69 93 LYS A C 1
ATOM 674 O O . LYS A 1 93 ? -6.781 12.642 22.450 1.00 50.69 93 LYS A O 1
ATOM 679 N N . LYS A 1 94 ? -8.936 13.331 22.201 1.00 45.03 94 LYS A N 1
ATOM 680 C CA . LYS A 1 94 ? -8.928 14.449 23.136 1.00 45.03 94 LYS A CA 1
ATOM 681 C C . LYS A 1 94 ? -8.804 13.886 24.549 1.00 45.03 94 LYS A C 1
ATOM 683 O O . LYS A 1 94 ? -9.343 12.771 24.754 1.00 45.03 94 LYS A O 1
#

Organism: NCBI:txid412755

Secondary structure (DSSP, 8-state):
----EEEEEBTEEEEHHHHHHHHTSTT-TTTTT-TTSBGGGB-GGGGTPPTT-SB-SSHHHHHHHHHHGGGSS-HHHHHHHHHHH-TTTT----

pLDDT: mean 86.52, std 10.63, range [45.03, 94.38]

Radius of gyration: 13.55 Å; chains: 1; bounding box: 29×37×37 Å